Protein AF-A0A8T9QK27-F1 (afdb_monomer_lite)

Foldseek 3Di:
DFKDKAQADPPDDQAAKKKFKADPVRDTPDIDGGNDPDRIHIDDDDDDDFDKIKIWIAGPPGDIDIDIDGTD

pLDDT: mean 93.73, std 3.49, range [78.56, 97.88]

Secondary structure (DSSP, 8-state):
-EEEEEE--TTS-SSSEEEEEE-TTS-EEEEEEE--SSSEEEEEE-S--SEEEEEEEE-GGG-EEEEEEEE-

Radius of gyration: 11.85 Å; chains: 1; bounding box: 32×19×32 Å

Sequence (72 aa):
MGRFTLHL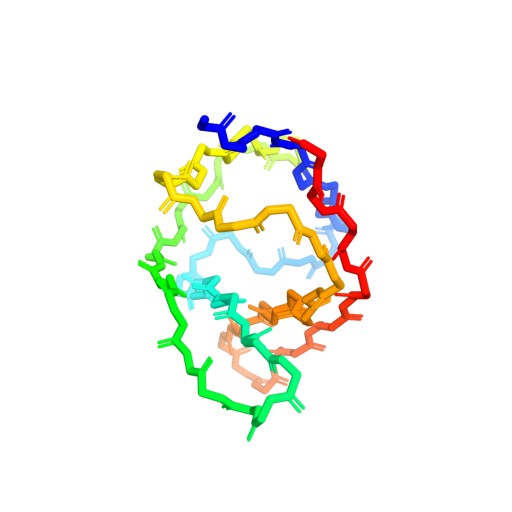ADAAPRTGLRLSLLDATGRTVYAQALAPTSTQVPVVVGPQPAGLYLLRLEGPNGFLATQRLVLQ

Organism: NCBI:txid2932248

Structure (mmCIF, N/CA/C/O backbone):
data_AF-A0A8T9QK27-F1
#
_entry.id   AF-A0A8T9QK27-F1
#
loop_
_atom_site.group_PDB
_atom_site.id
_atom_site.type_symbol
_atom_site.label_atom_id
_atom_site.label_alt_id
_atom_site.label_comp_id
_atom_site.label_asym_id
_atom_site.label_entity_id
_atom_site.label_seq_id
_atom_site.pdbx_PDB_ins_code
_atom_site.Cartn_x
_atom_site.Cartn_y
_atom_site.Cartn_z
_atom_site.occupancy
_atom_site.B_iso_or_equiv
_atom_site.auth_seq_id
_atom_site.auth_comp_id
_atom_site.auth_asym_id
_atom_site.auth_atom_id
_atom_site.pdbx_PDB_model_num
ATOM 1 N N . MET A 1 1 ? -2.423 8.269 13.736 1.00 78.56 1 MET A N 1
ATOM 2 C CA . MET A 1 1 ? -1.581 8.177 12.519 1.00 78.56 1 MET A CA 1
ATOM 3 C C . MET A 1 1 ? -1.201 6.722 12.347 1.00 78.56 1 MET A C 1
ATOM 5 O O . MET A 1 1 ? -0.725 6.142 13.315 1.00 78.56 1 MET A O 1
ATOM 9 N N . GLY A 1 2 ? -1.438 6.138 11.173 1.00 84.88 2 GLY A N 1
ATOM 10 C CA . GLY A 1 2 ? -1.077 4.744 10.907 1.00 84.88 2 GLY A CA 1
ATOM 11 C C . GLY A 1 2 ? 0.345 4.641 10.358 1.00 84.88 2 GLY A C 1
ATOM 12 O O . GLY A 1 2 ? 0.752 5.452 9.528 1.00 84.88 2 GLY A O 1
ATOM 13 N N . ARG A 1 3 ? 1.113 3.645 10.799 1.00 91.12 3 ARG A N 1
ATOM 14 C CA . ARG A 1 3 ? 2.446 3.352 10.253 1.00 91.12 3 ARG A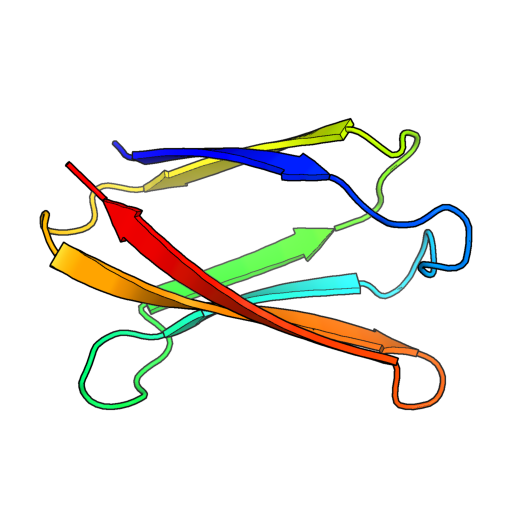 CA 1
ATOM 15 C C . ARG A 1 3 ? 2.590 1.862 9.997 1.00 91.12 3 ARG A C 1
ATOM 17 O O . ARG A 1 3 ? 2.149 1.059 10.815 1.00 91.12 3 ARG A O 1
ATOM 24 N N . PHE A 1 4 ? 3.218 1.502 8.889 1.00 92.25 4 PHE A N 1
ATOM 25 C CA . PHE A 1 4 ? 3.548 0.119 8.560 1.00 92.25 4 PHE A CA 1
ATOM 26 C C . PHE A 1 4 ? 4.772 0.071 7.649 1.00 92.25 4 PHE A C 1
ATOM 28 O O . PHE A 1 4 ? 5.169 1.079 7.067 1.00 92.25 4 PHE A O 1
ATOM 35 N N . THR A 1 5 ? 5.359 -1.112 7.515 1.00 95.12 5 THR A N 1
ATOM 36 C CA . THR A 1 5 ? 6.471 -1.357 6.597 1.00 95.12 5 THR A CA 1
ATOM 37 C C . THR A 1 5 ? 5.977 -2.209 5.441 1.00 95.12 5 THR A C 1
ATOM 39 O O . THR A 1 5 ? 5.410 -3.281 5.649 1.00 95.12 5 THR A O 1
ATOM 42 N N . LEU A 1 6 ? 6.188 -1.738 4.215 1.00 94.81 6 LEU A N 1
ATOM 43 C CA . LEU A 1 6 ? 6.033 -2.568 3.029 1.00 94.81 6 LEU A CA 1
ATOM 44 C C . LEU A 1 6 ? 7.255 -3.466 2.886 1.00 94.81 6 LEU A C 1
ATOM 46 O O . LEU A 1 6 ? 8.385 -2.979 2.907 1.00 94.81 6 LEU A O 1
ATOM 50 N N . HIS A 1 7 ? 7.007 -4.752 2.672 1.00 95.31 7 HIS A N 1
ATOM 51 C CA . HIS A 1 7 ? 8.017 -5.718 2.267 1.00 95.31 7 HIS A CA 1
ATOM 52 C C . HIS A 1 7 ? 7.818 -6.009 0.782 1.00 95.31 7 HIS A C 1
ATOM 54 O O . HIS A 1 7 ? 6.914 -6.744 0.389 1.00 95.31 7 HIS A O 1
ATOM 60 N N . LEU A 1 8 ? 8.623 -5.362 -0.053 1.00 93.38 8 LEU A N 1
ATOM 61 C CA . LEU A 1 8 ? 8.604 -5.544 -1.496 1.00 93.38 8 LEU A CA 1
ATOM 62 C C . LEU A 1 8 ? 9.396 -6.798 -1.857 1.00 93.38 8 LEU A C 1
ATOM 64 O O . LEU A 1 8 ? 10.537 -6.946 -1.425 1.00 93.38 8 LEU A O 1
ATOM 68 N N . ALA A 1 9 ? 8.820 -7.656 -2.699 1.00 89.69 9 ALA A N 1
ATOM 69 C CA . ALA A 1 9 ? 9.554 -8.767 -3.295 1.00 89.69 9 ALA A CA 1
ATOM 70 C C . ALA A 1 9 ? 10.780 -8.260 -4.077 1.00 89.69 9 ALA A C 1
ATOM 72 O O . ALA A 1 9 ? 10.796 -7.125 -4.568 1.00 89.69 9 ALA A O 1
ATOM 73 N N . ASP A 1 10 ? 11.794 -9.106 -4.246 1.00 88.06 10 ASP A N 1
ATOM 74 C CA . ASP A 1 10 ? 13.008 -8.737 -4.988 1.00 88.06 10 ASP A CA 1
ATOM 75 C C . ASP A 1 10 ? 12.703 -8.355 -6.441 1.00 88.06 10 ASP A C 1
ATOM 77 O O . ASP A 1 10 ? 13.259 -7.384 -6.953 1.00 88.06 10 ASP A O 1
ATOM 81 N N . ALA A 1 11 ? 11.732 -9.042 -7.051 1.00 87.56 11 ALA A N 1
ATOM 82 C CA . ALA A 1 11 ? 11.248 -8.786 -8.405 1.00 87.56 11 ALA A CA 1
ATOM 83 C C . ALA A 1 11 ? 10.338 -7.545 -8.540 1.00 87.56 11 ALA A C 1
ATOM 85 O O . ALA A 1 11 ? 9.925 -7.214 -9.651 1.00 87.56 11 ALA A O 1
ATOM 86 N N . ALA A 1 12 ? 9.984 -6.864 -7.443 1.00 90.12 12 ALA A N 1
ATOM 87 C CA . ALA A 1 12 ? 9.147 -5.669 -7.521 1.00 90.12 12 ALA A CA 1
ATOM 88 C C . ALA A 1 12 ? 9.905 -4.512 -8.208 1.00 90.12 12 ALA A C 1
ATOM 90 O O . ALA A 1 12 ? 11.077 -4.276 -7.885 1.00 90.12 12 ALA A O 1
ATOM 91 N N . PRO A 1 13 ? 9.255 -3.742 -9.104 1.00 92.31 13 PRO A N 1
ATOM 92 C CA . PRO A 1 13 ? 9.854 -2.548 -9.693 1.00 92.31 13 PRO A CA 1
ATOM 93 C C . PRO A 1 13 ? 10.331 -1.562 -8.621 1.00 92.31 13 PRO A C 1
ATOM 95 O O . PRO A 1 13 ? 9.686 -1.398 -7.588 1.00 92.31 13 PRO A O 1
ATOM 98 N N . ARG A 1 14 ? 11.446 -0.865 -8.868 1.00 92.62 14 ARG A N 1
ATOM 99 C CA . ARG A 1 14 ? 11.971 0.175 -7.954 1.00 92.62 14 ARG A CA 1
ATOM 100 C C . ARG A 1 14 ? 11.593 1.598 -8.366 1.00 92.62 14 ARG A C 1
ATOM 102 O O . ARG A 1 14 ? 11.890 2.553 -7.658 1.00 92.62 14 ARG A O 1
ATOM 109 N N . THR A 1 15 ? 10.916 1.744 -9.500 1.00 93.25 15 THR A N 1
ATOM 110 C CA . THR A 1 15 ? 10.481 3.026 -10.060 1.00 93.25 15 THR A CA 1
ATOM 111 C C . THR A 1 15 ? 9.041 2.929 -10.548 1.00 93.25 15 THR A C 1
ATOM 113 O O . THR A 1 15 ? 8.536 1.842 -10.833 1.00 93.25 15 THR A O 1
ATOM 116 N N . GLY A 1 16 ? 8.362 4.078 -10.618 1.00 93.75 16 GLY A N 1
ATOM 117 C CA . GLY A 1 16 ? 6.980 4.154 -11.101 1.00 93.75 16 GLY A CA 1
ATOM 118 C C . GLY A 1 16 ? 5.962 3.442 -10.208 1.00 93.75 16 GLY A C 1
ATOM 119 O O . GLY A 1 16 ? 4.872 3.129 -10.677 1.00 93.75 16 GLY A O 1
ATOM 120 N N . LEU A 1 17 ? 6.308 3.167 -8.946 1.00 96.81 17 LEU A N 1
ATOM 121 C CA . LEU A 1 17 ? 5.389 2.551 -8.000 1.00 96.81 17 LEU A CA 1
ATOM 122 C C . LEU A 1 17 ? 4.401 3.583 -7.449 1.00 96.81 17 LEU A C 1
ATOM 124 O O . LEU A 1 17 ? 4.782 4.692 -7.065 1.00 96.81 17 LEU A O 1
ATOM 128 N N . ARG A 1 18 ? 3.134 3.189 -7.335 1.00 97.38 18 ARG A N 1
ATOM 129 C CA . ARG A 1 18 ? 2.073 3.973 -6.703 1.00 97.38 18 ARG A CA 1
ATOM 130 C C . ARG A 1 18 ? 1.358 3.133 -5.657 1.00 97.38 18 ARG A C 1
ATOM 132 O O . ARG A 1 18 ? 0.709 2.142 -5.976 1.00 97.38 18 ARG A O 1
ATOM 139 N N . LEU A 1 19 ? 1.462 3.559 -4.405 1.00 97.50 19 LEU A N 1
ATOM 140 C CA . LEU A 1 19 ? 0.723 2.996 -3.287 1.00 97.50 19 LEU A CA 1
ATOM 141 C C . LEU A 1 19 ? -0.610 3.724 -3.141 1.00 97.50 19 LEU A C 1
ATOM 143 O O . LEU A 1 19 ? -0.644 4.953 -3.166 1.00 97.50 19 LEU A O 1
ATOM 147 N N . SER A 1 20 ? -1.689 2.980 -2.947 1.00 97.75 20 SER A N 1
ATOM 148 C CA . SER A 1 20 ? -3.008 3.504 -2.602 1.00 97.75 20 SER A CA 1
ATOM 149 C C . SER A 1 20 ? -3.599 2.716 -1.439 1.00 97.75 20 SER A C 1
ATOM 151 O O . SER A 1 20 ? -3.421 1.502 -1.351 1.00 97.75 20 SER A O 1
ATOM 153 N N . LEU A 1 21 ? -4.317 3.405 -0.556 1.00 97.38 21 LEU A N 1
ATOM 154 C CA . LEU A 1 21 ? -5.139 2.797 0.485 1.00 97.38 21 LEU A CA 1
ATOM 155 C C . LEU A 1 21 ? -6.602 3.053 0.145 1.00 97.38 21 LEU A C 1
ATOM 157 O O . LEU A 1 21 ? -7.004 4.209 -0.002 1.00 97.38 21 LEU A O 1
ATOM 161 N N . LEU A 1 22 ? -7.378 1.986 0.012 1.00 97.88 22 LEU A N 1
ATOM 162 C CA . LEU A 1 22 ? -8.800 2.043 -0.279 1.00 97.88 22 LEU A CA 1
ATOM 163 C C . LEU A 1 22 ? -9.577 1.655 0.980 1.00 97.88 22 LEU A C 1
ATOM 165 O O . LEU A 1 22 ? -9.218 0.687 1.655 1.00 97.88 22 LEU A O 1
ATOM 169 N N . ASP A 1 23 ? -10.621 2.416 1.300 1.00 95.75 23 ASP A N 1
ATOM 170 C CA . ASP A 1 23 ? -11.557 2.067 2.369 1.00 95.75 23 ASP A CA 1
ATOM 171 C C . ASP A 1 23 ? -12.508 0.930 1.941 1.00 95.75 23 ASP A C 1
ATOM 173 O O . ASP A 1 23 ? -12.463 0.441 0.809 1.00 95.75 23 ASP A O 1
ATOM 177 N N . ALA A 1 24 ? -13.381 0.492 2.852 1.00 92.69 24 ALA A N 1
ATOM 178 C CA . ALA A 1 24 ? -14.323 -0.602 2.603 1.00 92.69 24 ALA A CA 1
ATOM 179 C C . ALA A 1 24 ? -15.323 -0.325 1.461 1.00 92.69 24 ALA A C 1
ATOM 181 O O . ALA A 1 24 ? -15.937 -1.261 0.953 1.00 92.69 24 ALA A O 1
ATOM 182 N N . THR A 1 25 ? -15.481 0.935 1.043 1.00 94.25 25 THR A N 1
ATOM 183 C CA . THR A 1 25 ? -16.330 1.321 -0.097 1.00 94.25 25 THR A CA 1
ATOM 184 C C . THR A 1 25 ? -15.571 1.310 -1.427 1.00 94.25 25 THR A C 1
ATOM 186 O O . THR A 1 25 ? -16.155 1.564 -2.476 1.00 94.25 25 THR A O 1
ATOM 189 N N . GLY A 1 26 ? -14.265 1.020 -1.402 1.00 94.38 26 GLY A N 1
ATOM 190 C CA . GLY A 1 26 ? -13.383 1.088 -2.566 1.00 94.38 26 GLY A CA 1
ATOM 191 C C . GLY A 1 26 ? -12.870 2.498 -2.865 1.00 94.38 26 GLY A C 1
ATOM 192 O O . GLY A 1 26 ? -12.199 2.703 -3.877 1.00 94.38 26 GLY A O 1
ATOM 193 N N . ARG A 1 27 ? -13.144 3.482 -2.002 1.00 96.25 27 ARG A N 1
ATOM 194 C CA . ARG A 1 27 ? -12.660 4.851 -2.184 1.00 96.25 27 ARG A CA 1
ATOM 195 C C . ARG A 1 27 ? -11.211 4.963 -1.726 1.00 96.25 27 ARG A C 1
ATOM 197 O O . ARG A 1 27 ? -10.871 4.582 -0.608 1.00 96.25 27 ARG A O 1
ATOM 204 N N . THR A 1 28 ? -10.359 5.549 -2.563 1.00 96.94 28 THR A N 1
ATOM 205 C CA . THR A 1 28 ? -8.974 5.866 -2.193 1.00 96.94 28 THR A CA 1
ATOM 206 C C . THR A 1 28 ? -8.944 6.968 -1.135 1.00 96.94 28 THR A C 1
ATOM 208 O O . THR A 1 28 ? -9.328 8.104 -1.407 1.00 96.94 28 THR A O 1
ATOM 211 N N . VAL A 1 29 ? -8.451 6.644 0.059 1.00 96.12 29 VAL A N 1
ATOM 212 C CA .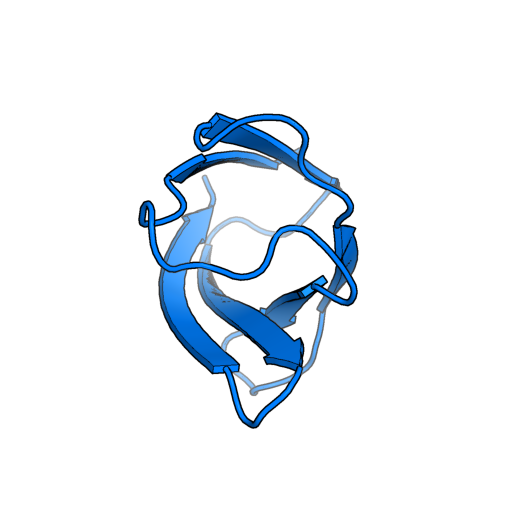 VAL A 1 29 ? -8.292 7.577 1.191 1.00 96.12 29 VAL A CA 1
ATOM 213 C C . VAL A 1 29 ? -6.849 8.043 1.383 1.00 96.12 29 VAL A C 1
ATOM 215 O O . VAL A 1 29 ? -6.581 8.976 2.138 1.00 96.12 29 VAL A O 1
ATOM 218 N N . TYR A 1 30 ? -5.906 7.392 0.704 1.00 95.81 30 TYR A N 1
ATOM 219 C CA . TYR A 1 30 ? -4.494 7.748 0.698 1.00 95.81 30 TYR A CA 1
ATOM 220 C C . TYR A 1 30 ? -3.850 7.288 -0.607 1.00 95.81 30 TYR A C 1
ATOM 222 O O . TYR A 1 30 ? -4.153 6.198 -1.091 1.00 95.81 30 TYR A O 1
ATOM 230 N N . ALA A 1 31 ? -2.935 8.091 -1.149 1.00 96.75 31 ALA A N 1
ATOM 231 C CA . ALA A 1 31 ? -2.102 7.706 -2.277 1.00 96.75 31 ALA A CA 1
ATOM 232 C C . ALA A 1 31 ? -0.707 8.326 -2.156 1.00 96.75 31 ALA A C 1
ATOM 234 O O . ALA A 1 31 ? -0.571 9.479 -1.752 1.00 96.75 31 ALA A O 1
ATOM 235 N N . GLN A 1 32 ? 0.318 7.571 -2.544 1.00 96.00 32 GLN A N 1
ATOM 236 C CA . GLN A 1 32 ? 1.707 8.016 -2.528 1.00 96.00 32 GLN A CA 1
ATOM 237 C C . GLN A 1 32 ? 2.486 7.380 -3.685 1.00 96.00 32 GLN A C 1
ATOM 239 O O . GLN A 1 32 ? 2.394 6.175 -3.917 1.00 96.00 32 GLN A O 1
ATOM 244 N N . ALA A 1 33 ? 3.279 8.179 -4.400 1.00 95.94 33 ALA A N 1
ATOM 245 C CA . ALA A 1 33 ? 4.296 7.650 -5.305 1.00 95.94 33 ALA A CA 1
ATOM 246 C C . ALA A 1 33 ? 5.494 7.134 -4.493 1.00 95.94 33 ALA A C 1
ATOM 248 O O . ALA A 1 33 ? 5.977 7.825 -3.595 1.00 95.94 33 ALA A O 1
ATOM 249 N N . LEU A 1 34 ? 5.975 5.933 -4.806 1.00 94.31 34 LEU A N 1
ATOM 250 C CA . LEU A 1 34 ? 7.124 5.320 -4.149 1.00 94.31 34 LEU A CA 1
ATOM 251 C C . LEU A 1 34 ? 8.306 5.238 -5.122 1.00 94.31 34 LEU A C 1
ATOM 253 O O . LEU A 1 34 ? 8.171 4.783 -6.257 1.00 94.31 34 LEU A O 1
ATOM 257 N N . ALA A 1 35 ? 9.483 5.626 -4.636 1.00 92.12 35 ALA A N 1
ATOM 258 C CA . ALA A 1 35 ? 10.770 5.410 -5.295 1.00 92.12 35 ALA A CA 1
ATOM 259 C C . ALA A 1 35 ? 11.710 4.678 -4.319 1.00 92.12 35 ALA A C 1
ATOM 261 O O . ALA A 1 35 ? 12.615 5.289 -3.749 1.00 92.12 35 ALA A O 1
ATOM 262 N N . PRO A 1 36 ? 11.426 3.400 -4.006 1.00 91.88 36 PRO A N 1
ATOM 263 C CA . PRO A 1 36 ? 12.125 2.696 -2.943 1.00 91.88 36 PRO A CA 1
ATOM 264 C C . PRO A 1 36 ? 13.549 2.314 -3.350 1.00 91.88 36 PRO A C 1
ATOM 266 O O . PRO A 1 36 ? 13.772 1.685 -4.382 1.00 91.88 36 PRO A O 1
ATOM 269 N N . THR A 1 37 ? 14.508 2.624 -2.480 1.00 91.50 37 THR A N 1
ATOM 270 C CA . THR A 1 37 ? 15.911 2.189 -2.588 1.00 91.50 37 THR A CA 1
ATOM 271 C C . THR A 1 37 ? 16.185 0.874 -1.847 1.00 91.50 37 THR A C 1
ATOM 273 O O . THR A 1 37 ? 17.293 0.351 -1.910 1.00 91.50 37 THR A O 1
ATOM 276 N N . SER A 1 38 ? 15.177 0.332 -1.152 1.00 92.56 38 SER A N 1
ATOM 277 C CA . SER A 1 38 ? 15.231 -0.897 -0.350 1.00 92.56 38 SER A CA 1
ATOM 278 C C . SER A 1 38 ? 13.959 -1.735 -0.539 1.00 92.56 38 SER A C 1
ATOM 280 O O . SER A 1 38 ? 12.927 -1.237 -0.996 1.00 92.56 38 SER A O 1
ATOM 282 N N . THR A 1 39 ? 14.016 -3.018 -0.180 1.00 93.56 39 THR A N 1
ATOM 283 C CA . THR A 1 39 ? 12.848 -3.912 -0.113 1.00 93.56 39 THR A CA 1
ATOM 284 C C . THR A 1 39 ? 11.963 -3.639 1.100 1.00 93.56 39 THR A C 1
ATOM 286 O O . THR A 1 39 ? 10.793 -4.010 1.085 1.00 93.56 39 THR A O 1
ATOM 289 N N . GLN A 1 40 ? 12.478 -2.956 2.124 1.00 95.75 40 GLN A N 1
ATOM 290 C CA . GLN A 1 40 ? 11.716 -2.521 3.293 1.00 95.75 40 GLN A CA 1
ATOM 291 C C . GLN A 1 40 ? 11.431 -1.024 3.195 1.00 95.75 40 GLN A C 1
ATOM 293 O O . GLN A 1 40 ? 12.348 -0.205 3.268 1.00 95.75 40 GLN A O 1
ATOM 298 N N . VAL A 1 41 ? 10.159 -0.661 3.027 1.00 94.56 41 VAL A N 1
ATOM 299 C CA . VAL A 1 41 ? 9.745 0.734 2.826 1.00 94.56 41 VAL A CA 1
ATOM 300 C C . VAL A 1 41 ? 8.825 1.154 3.969 1.00 94.56 41 VAL A C 1
ATOM 302 O O . VAL A 1 41 ? 7.692 0.671 4.034 1.00 94.56 41 VAL A O 1
ATOM 305 N N . PRO A 1 42 ? 9.272 2.031 4.883 1.00 94.62 42 PRO A N 1
ATOM 306 C CA . PRO A 1 42 ? 8.392 2.576 5.902 1.00 94.62 42 PRO A CA 1
ATOM 307 C C . PRO A 1 42 ? 7.362 3.500 5.246 1.00 94.62 42 PRO A C 1
ATOM 309 O O . PRO A 1 42 ? 7.709 4.394 4.475 1.00 94.62 42 PRO A O 1
ATOM 312 N N . VAL A 1 43 ? 6.091 3.290 5.570 1.00 94.50 43 VAL A N 1
ATOM 313 C CA . VAL A 1 43 ? 4.971 4.101 5.094 1.00 94.50 43 VAL A CA 1
ATOM 314 C C . VAL A 1 43 ? 4.234 4.667 6.294 1.00 94.50 43 VAL A C 1
ATOM 316 O O . VAL A 1 43 ? 3.844 3.948 7.218 1.00 94.50 43 VAL A O 1
ATOM 319 N N . VAL A 1 44 ? 4.023 5.978 6.256 1.00 93.12 44 VAL A N 1
ATOM 320 C CA . VAL A 1 44 ? 3.178 6.690 7.209 1.00 93.12 44 VAL A CA 1
ATOM 321 C C . VAL A 1 44 ? 1.932 7.131 6.466 1.00 93.12 44 VAL A C 1
ATOM 323 O O . VAL A 1 44 ? 1.986 7.961 5.556 1.00 93.12 44 VAL A O 1
ATOM 326 N N . VAL A 1 45 ? 0.801 6.563 6.862 1.00 90.50 45 VAL A N 1
ATOM 327 C CA . VAL A 1 45 ? -0.509 7.042 6.436 1.00 90.50 45 VAL A CA 1
ATOM 328 C C . VAL A 1 45 ? -0.993 8.061 7.463 1.00 90.50 45 VAL A C 1
ATOM 330 O O . VAL A 1 45 ? -0.721 7.939 8.662 1.00 90.50 45 VAL A O 1
ATOM 333 N N . GLY A 1 46 ? -1.661 9.113 6.987 1.00 86.19 46 GLY A N 1
ATOM 334 C CA . GLY A 1 46 ? -2.182 10.192 7.830 1.00 86.19 46 GLY A CA 1
ATOM 335 C C . GLY A 1 46 ? -3.187 9.712 8.895 1.00 86.19 46 GLY A C 1
ATOM 336 O O . GLY A 1 46 ? -3.292 8.519 9.192 1.00 86.19 46 GLY A O 1
ATOM 337 N N . PRO A 1 47 ? -3.943 10.622 9.525 1.00 88.50 47 PRO A N 1
ATOM 338 C CA . PRO A 1 47 ? -5.043 10.219 10.392 1.00 88.50 47 PRO A CA 1
ATOM 339 C C . PRO A 1 47 ? -6.112 9.513 9.546 1.00 88.50 47 PRO A C 1
ATOM 341 O O . PRO A 1 47 ? -6.871 10.151 8.828 1.00 88.50 47 PRO A O 1
ATOM 344 N N . GLN A 1 48 ? -6.129 8.185 9.612 1.00 90.12 48 GLN A N 1
ATOM 345 C CA . GLN A 1 48 ? -7.175 7.343 9.047 1.00 90.12 48 GLN A CA 1
ATOM 346 C C . GLN A 1 48 ? -7.934 6.707 10.215 1.00 90.12 48 GLN A C 1
ATOM 348 O O . GLN A 1 48 ? -7.292 6.357 11.212 1.00 90.12 48 GLN A O 1
ATOM 353 N N . PRO A 1 49 ? -9.266 6.563 10.132 1.00 91.88 49 PRO A N 1
ATOM 354 C CA . PRO A 1 49 ? -10.023 5.799 11.117 1.00 91.88 49 PRO A CA 1
ATOM 355 C C . PRO A 1 49 ? -9.454 4.387 11.284 1.00 91.88 49 PRO A C 1
ATOM 357 O O . PRO A 1 49 ? -9.023 3.774 10.303 1.00 91.88 49 PRO A O 1
ATOM 360 N N . ALA A 1 50 ? -9.489 3.852 12.504 1.00 91.62 50 ALA A N 1
ATOM 361 C CA . ALA A 1 50 ? -9.200 2.440 12.723 1.00 91.62 50 ALA A CA 1
ATOM 362 C C . ALA A 1 50 ? -10.198 1.585 11.927 1.00 91.62 50 ALA A C 1
ATOM 364 O O . ALA A 1 50 ? -11.388 1.903 11.856 1.00 91.62 50 ALA A O 1
ATOM 365 N N . GLY A 1 51 ? -9.716 0.520 11.294 1.00 93.50 51 GLY A N 1
ATOM 366 C CA . GLY A 1 51 ? -10.554 -0.291 10.422 1.00 93.50 51 GLY A CA 1
ATOM 367 C C . GLY A 1 51 ? -9.783 -1.116 9.405 1.00 93.50 51 GLY A C 1
ATOM 368 O O . GLY A 1 51 ? -8.551 -1.128 9.369 1.00 93.50 51 GLY A O 1
ATOM 369 N N . LEU A 1 52 ? -10.549 -1.828 8.580 1.00 95.31 52 LEU A N 1
ATOM 370 C CA . LEU A 1 52 ? -10.037 -2.635 7.482 1.00 95.31 52 LEU A CA 1
ATOM 371 C C . LEU A 1 52 ? -9.940 -1.799 6.206 1.00 95.31 52 LEU A C 1
ATOM 373 O O . LEU A 1 52 ? -10.906 -1.163 5.788 1.00 95.31 52 LEU A O 1
ATOM 377 N N . TYR A 1 53 ? -8.786 -1.888 5.561 1.00 96.88 53 TYR A N 1
ATOM 378 C CA . TYR A 1 53 ? -8.480 -1.238 4.298 1.00 96.88 53 TYR A CA 1
ATOM 379 C C . TYR A 1 53 ? -7.893 -2.240 3.307 1.00 96.88 53 TYR A C 1
ATOM 381 O O . TYR A 1 53 ? -7.359 -3.290 3.683 1.00 96.88 53 TYR A O 1
ATOM 389 N N . LEU A 1 54 ? -7.938 -1.878 2.029 1.00 97.75 54 LEU A N 1
ATOM 390 C CA . LEU A 1 54 ? -7.182 -2.542 0.980 1.00 97.75 54 LEU A CA 1
ATOM 391 C C . LEU A 1 54 ? -5.981 -1.677 0.601 1.00 97.75 54 LEU A C 1
ATOM 393 O O . LEU A 1 54 ? -6.121 -0.554 0.123 1.00 97.75 54 LEU A O 1
ATOM 397 N N . LEU A 1 55 ? -4.791 -2.222 0.795 1.00 97.19 55 LEU A N 1
ATOM 398 C CA . LEU A 1 55 ? -3.553 -1.668 0.285 1.00 97.19 55 LEU A CA 1
ATOM 399 C C . LEU A 1 55 ? -3.361 -2.146 -1.151 1.00 97.19 55 LEU A C 1
ATOM 401 O O . LEU A 1 55 ? -3.414 -3.347 -1.413 1.00 97.19 55 LEU A O 1
ATOM 405 N N . ARG A 1 56 ? -3.131 -1.219 -2.074 1.00 97.75 56 ARG A N 1
ATOM 406 C CA . ARG A 1 56 ? -2.897 -1.493 -3.491 1.00 97.75 56 ARG A CA 1
ATOM 407 C C . ARG A 1 56 ? -1.580 -0.862 -3.910 1.00 97.75 56 ARG A C 1
ATOM 409 O O . ARG A 1 56 ? -1.386 0.332 -3.712 1.00 97.75 56 ARG A O 1
ATOM 416 N N . LEU A 1 57 ? -0.694 -1.654 -4.496 1.00 97.25 57 LEU A N 1
ATOM 417 C CA . LEU A 1 57 ? 0.567 -1.202 -5.061 1.00 97.25 57 LEU A CA 1
ATOM 418 C C . LEU A 1 57 ? 0.556 -1.480 -6.562 1.00 97.25 57 LEU A C 1
ATOM 420 O O . LEU A 1 57 ? 0.509 -2.633 -6.981 1.00 97.25 57 LEU A O 1
ATOM 424 N N . GLU A 1 58 ? 0.585 -0.418 -7.353 1.00 97.31 58 GLU A N 1
ATOM 425 C CA . GLU A 1 58 ? 0.658 -0.471 -8.812 1.00 97.31 58 GLU A CA 1
ATOM 426 C 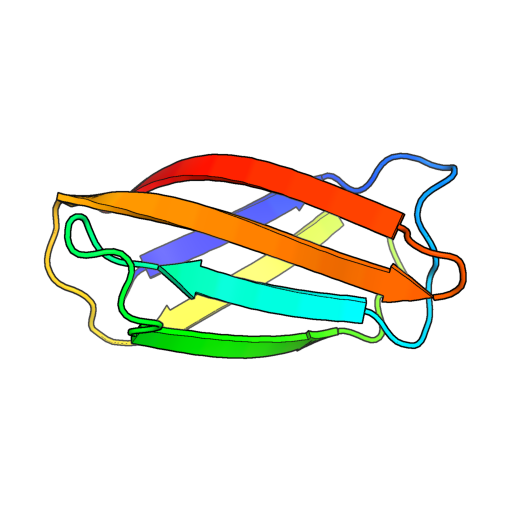C . GLU A 1 58 ? 2.057 -0.075 -9.275 1.00 97.31 58 GLU A C 1
ATOM 428 O O . GLU A 1 58 ? 2.732 0.716 -8.615 1.00 97.31 58 GLU A O 1
ATOM 433 N N . GLY A 1 59 ? 2.490 -0.610 -10.410 1.00 95.88 59 GLY A N 1
ATOM 434 C CA . GLY A 1 59 ? 3.779 -0.307 -11.013 1.00 95.88 59 GLY A CA 1
ATOM 435 C C . GLY A 1 59 ? 3.777 -0.491 -12.531 1.00 95.88 59 GLY A C 1
ATOM 436 O O . GLY A 1 59 ? 2.753 -0.847 -13.122 1.00 95.88 59 GLY A O 1
ATOM 437 N N . PRO A 1 60 ? 4.924 -0.250 -13.183 1.00 95.44 60 PRO A N 1
ATOM 438 C CA . PRO A 1 60 ? 5.068 -0.429 -14.624 1.00 95.44 60 PRO A CA 1
ATOM 439 C C . PRO A 1 60 ? 4.818 -1.882 -15.054 1.00 95.44 60 PRO A C 1
ATOM 441 O O . PRO A 1 60 ? 4.875 -2.809 -14.246 1.00 95.44 60 PRO A O 1
ATOM 444 N N . ASN A 1 61 ? 4.567 -2.078 -16.352 1.00 93.50 61 ASN A N 1
ATOM 445 C CA . ASN A 1 61 ? 4.369 -3.394 -16.976 1.00 93.50 61 ASN A CA 1
ATOM 446 C C . ASN A 1 61 ? 3.233 -4.226 -16.350 1.00 93.50 61 ASN A C 1
ATOM 448 O O . ASN A 1 61 ? 3.305 -5.450 -16.309 1.00 93.50 61 ASN A O 1
ATOM 452 N N . GLY A 1 62 ? 2.192 -3.561 -15.840 1.00 92.88 62 GLY A N 1
ATOM 453 C CA . GLY A 1 62 ? 1.046 -4.229 -15.221 1.00 92.88 62 GLY A CA 1
ATOM 454 C C . GLY A 1 62 ? 1.327 -4.794 -13.827 1.00 92.88 62 GLY A C 1
ATOM 455 O O . GLY A 1 62 ? 0.527 -5.586 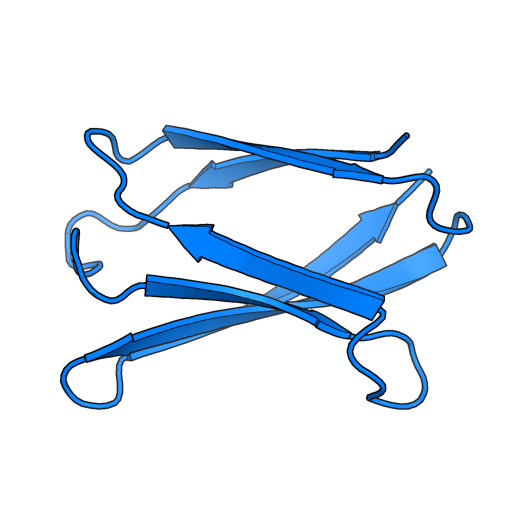-13.334 1.00 92.88 62 GLY A O 1
ATOM 456 N N . PHE A 1 63 ? 2.434 -4.402 -13.181 1.00 94.69 63 PHE A N 1
ATOM 457 C CA . PHE A 1 63 ? 2.707 -4.801 -11.805 1.00 94.69 63 PHE A CA 1
ATOM 458 C C . PHE A 1 63 ? 1.571 -4.334 -10.888 1.00 94.69 63 PHE A C 1
ATOM 460 O O . PHE A 1 63 ? 1.271 -3.142 -10.798 1.00 94.69 63 PHE A O 1
ATOM 467 N N . LEU A 1 64 ? 0.951 -5.286 -10.199 1.00 95.88 64 LEU A N 1
ATOM 468 C CA . LEU A 1 64 ? -0.139 -5.042 -9.270 1.00 95.88 64 LEU A CA 1
ATOM 469 C C . LEU A 1 64 ? -0.020 -6.011 -8.098 1.00 95.88 64 LEU A C 1
ATOM 471 O O . LEU A 1 64 ? 0.006 -7.225 -8.284 1.00 95.88 64 LEU A O 1
ATOM 475 N N . ALA A 1 65 ? 0.002 -5.468 -6.887 1.00 95.94 65 ALA A N 1
ATOM 476 C CA . ALA A 1 65 ? -0.095 -6.231 -5.654 1.00 95.94 65 ALA A CA 1
ATOM 477 C C . ALA A 1 65 ? -1.166 -5.620 -4.751 1.00 95.94 65 ALA A C 1
ATOM 479 O O . ALA A 1 65 ? -1.306 -4.397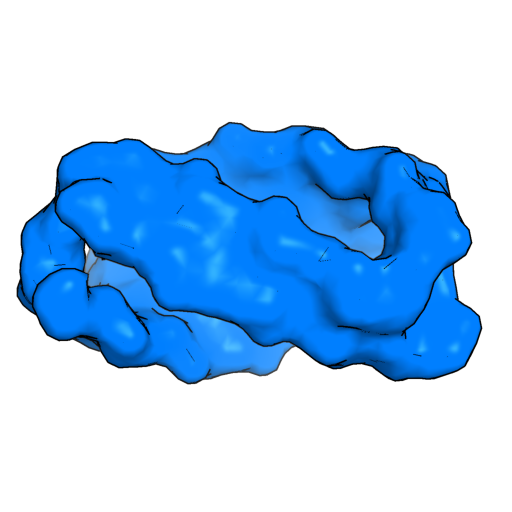 -4.669 1.00 95.94 65 ALA A O 1
ATOM 480 N N . THR A 1 66 ? -1.920 -6.466 -4.054 1.00 96.62 66 THR A N 1
ATOM 481 C CA . THR A 1 66 ? -2.950 -6.020 -3.114 1.00 96.62 66 THR A CA 1
ATOM 482 C C . THR A 1 66 ? -2.881 -6.796 -1.814 1.00 96.62 66 THR A C 1
ATOM 484 O O . THR A 1 66 ? -2.699 -8.012 -1.832 1.00 96.62 66 THR A O 1
ATOM 487 N N . GLN A 1 67 ? -3.091 -6.116 -0.691 1.00 96.31 67 GLN A N 1
ATOM 488 C CA . GLN A 1 67 ? -3.096 -6.736 0.628 1.00 96.31 67 GLN A CA 1
ATOM 489 C C . GLN A 1 67 ? -4.117 -6.062 1.543 1.00 96.31 67 GLN A C 1
ATOM 491 O O . GLN A 1 67 ? -4.283 -4.847 1.526 1.00 96.31 67 GLN A O 1
ATOM 496 N N . ARG A 1 68 ? -4.795 -6.850 2.379 1.00 96.19 68 ARG A N 1
ATOM 497 C CA . ARG A 1 68 ? -5.635 -6.307 3.452 1.00 96.19 68 ARG A CA 1
ATOM 498 C C . ARG A 1 68 ? -4.754 -5.698 4.538 1.00 96.19 68 ARG A C 1
ATOM 500 O O . ARG A 1 68 ? -3.820 -6.349 5.003 1.00 96.19 68 ARG A O 1
ATOM 507 N N . LEU A 1 69 ? -5.082 -4.487 4.964 1.00 94.69 69 LEU A N 1
ATOM 508 C CA . LEU A 1 69 ? -4.400 -3.786 6.044 1.00 94.69 69 LEU A CA 1
ATOM 509 C C . LEU A 1 69 ? -5.416 -3.417 7.120 1.00 94.69 69 LEU A C 1
ATOM 511 O O . LEU A 1 69 ? -6.422 -2.777 6.830 1.00 94.69 69 LEU A O 1
ATOM 515 N N . VAL A 1 70 ? -5.140 -3.810 8.359 1.00 93.50 70 VAL A N 1
ATOM 516 C CA . VAL A 1 70 ? -5.901 -3.350 9.522 1.00 93.50 70 VAL A CA 1
ATOM 517 C C . VAL A 1 70 ? -5.118 -2.211 10.158 1.00 93.50 70 VAL A C 1
ATOM 519 O O . VAL A 1 70 ? -3.964 -2.397 10.540 1.00 93.50 70 VAL A O 1
ATOM 522 N N . LEU A 1 71 ? -5.736 -1.036 10.242 1.00 92.00 71 LEU A N 1
ATOM 523 C CA . LEU A 1 71 ? -5.212 0.089 11.009 1.00 92.00 71 LEU A CA 1
ATOM 524 C C . LEU A 1 71 ? -5.875 0.104 12.387 1.00 92.00 71 LEU A C 1
ATOM 526 O O . LEU A 1 71 ? -7.089 -0.090 12.484 1.00 92.00 71 LEU A O 1
ATOM 530 N N . GLN A 1 72 ? -5.067 0.325 13.425 1.00 86.25 72 GLN A N 1
ATOM 531 C CA . GLN A 1 72 ? -5.495 0.477 14.817 1.00 86.25 72 GLN A CA 1
ATOM 532 C C . GLN A 1 72 ? -5.292 1.915 15.288 1.00 86.25 72 GLN A C 1
ATOM 534 O O . GLN A 1 72 ? -4.340 2.568 14.794 1.00 86.25 72 GLN A O 1
#